Protein AF-S0FPY6-F1 (afdb_monomer_lite)

Secondary structure (DSSP, 8-state):
-HHHHHHTT-HHHHHHHHHHHHHH-TT----HHHHHHHHHHHHHTT-HHHHHHHHHHHHHH-TTHHHHHTT---PPPSS--SSGGGSGGGGGGS-HHHHHH--HHHHHHHHHHHTSHHHHHHHHHHHHHHHHHTT---HHHHHHHHHHHHTTTHHHHHHHHTS----

Structure (mmCIF, N/CA/C/O backbone):
data_AF-S0FPY6-F1
#
_entry.id   AF-S0FPY6-F1
#
loop_
_atom_site.group_PDB
_atom_site.id
_atom_site.type_symbol
_atom_site.label_atom_id
_atom_site.label_alt_id
_atom_site.label_comp_id
_atom_site.label_asym_id
_atom_site.label_entity_id
_atom_site.label_seq_id
_atom_site.pdbx_PDB_ins_code
_atom_site.Cartn_x
_atom_site.Cartn_y
_atom_site.Cartn_z
_atom_site.occupancy
_atom_site.B_iso_or_equiv
_atom_site.auth_seq_id
_atom_site.auth_comp_id
_atom_site.auth_asym_id
_atom_site.auth_atom_id
_atom_site.pdbx_PDB_model_num
ATOM 1 N N . MET A 1 1 ? 8.627 -4.309 16.618 1.00 62.09 1 MET A N 1
ATOM 2 C CA . MET A 1 1 ? 8.021 -3.356 17.581 1.00 62.09 1 MET A CA 1
ATOM 3 C C . MET A 1 1 ? 6.733 -2.758 17.033 1.00 62.09 1 MET A C 1
ATOM 5 O O . MET A 1 1 ? 5.736 -2.781 17.729 1.00 62.09 1 MET A O 1
ATOM 9 N N . PHE A 1 2 ? 6.721 -2.274 15.791 1.00 77.69 2 PHE A N 1
ATOM 10 C CA . PHE A 1 2 ? 5.548 -1.639 15.192 1.00 77.69 2 PHE A CA 1
ATOM 11 C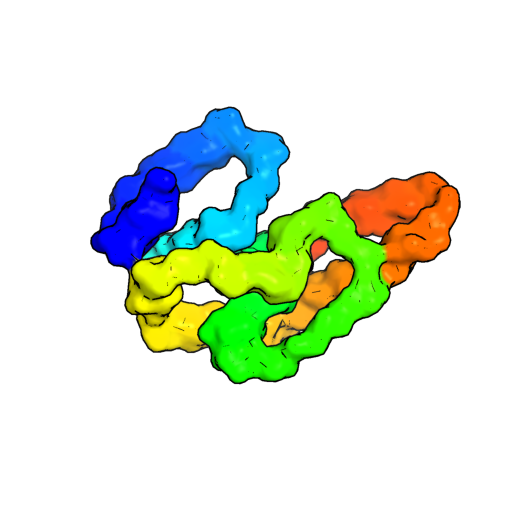 C . PHE A 1 2 ? 4.275 -2.508 15.151 1.00 77.69 2 PHE A C 1
ATOM 13 O O . PHE A 1 2 ? 3.244 -2.107 15.688 1.00 77.69 2 PHE A O 1
ATOM 20 N N . ALA A 1 3 ? 4.369 -3.720 14.590 1.00 86.50 3 ALA A N 1
ATOM 21 C CA . ALA A 1 3 ? 3.238 -4.646 14.497 1.00 86.50 3 ALA A CA 1
ATOM 22 C C . ALA A 1 3 ? 2.580 -4.942 15.859 1.00 86.50 3 ALA A C 1
ATOM 24 O O . ALA A 1 3 ? 1.386 -5.203 15.919 1.00 86.50 3 ALA A O 1
ATOM 25 N N . LEU A 1 4 ? 3.325 -4.823 16.966 1.00 92.50 4 LEU A N 1
ATOM 26 C CA . LEU A 1 4 ? 2.781 -5.003 18.310 1.00 92.50 4 LEU A CA 1
ATOM 27 C C . LEU A 1 4 ? 1.728 -3.939 18.655 1.00 92.50 4 LEU A C 1
ATOM 29 O O . LEU A 1 4 ? 0.675 -4.283 19.179 1.00 92.50 4 LEU A O 1
ATOM 33 N N . PHE A 1 5 ? 1.980 -2.657 18.365 1.00 94.06 5 PHE A N 1
ATOM 34 C CA . PHE A 1 5 ? 1.006 -1.597 18.660 1.00 94.06 5 PHE A CA 1
ATOM 35 C C . PHE A 1 5 ? -0.256 -1.734 17.810 1.00 94.06 5 PHE A C 1
ATOM 37 O O . PHE A 1 5 ? -1.353 -1.509 18.318 1.00 94.06 5 PHE A O 1
ATOM 44 N N . PHE A 1 6 ? -0.105 -2.180 16.561 1.00 95.44 6 PHE A N 1
ATOM 45 C CA . PHE A 1 6 ? -1.230 -2.520 15.697 1.00 95.44 6 PHE A CA 1
ATOM 46 C C . PHE A 1 6 ? -2.061 -3.683 16.254 1.00 95.44 6 PHE A C 1
ATOM 48 O O . PHE A 1 6 ? -3.275 -3.550 16.394 1.00 95.44 6 PHE A O 1
ATOM 55 N N . VAL A 1 7 ? -1.413 -4.794 16.625 1.00 96.62 7 VAL A N 1
ATOM 56 C CA . VAL A 1 7 ? -2.084 -5.982 17.186 1.00 96.62 7 VAL A CA 1
ATOM 57 C C . VAL A 1 7 ? -2.836 -5.642 18.474 1.00 96.62 7 VAL A C 1
ATOM 59 O O . VAL A 1 7 ? -3.946 -6.117 18.690 1.00 96.62 7 VAL A O 1
ATOM 62 N N . LEU A 1 8 ? -2.273 -4.767 19.311 1.00 96.25 8 LEU A N 1
ATOM 63 C CA . LEU A 1 8 ? -2.922 -4.280 20.533 1.00 96.25 8 LEU A CA 1
ATOM 64 C C . LEU A 1 8 ? -3.999 -3.211 20.277 1.00 96.25 8 LEU A C 1
ATOM 66 O O . LEU A 1 8 ? -4.624 -2.743 21.228 1.00 96.25 8 LEU A O 1
ATOM 70 N N . ASN A 1 9 ? -4.194 -2.799 19.021 1.00 95.12 9 ASN A N 1
ATOM 71 C CA . ASN A 1 9 ? -5.036 -1.675 18.615 1.00 95.12 9 ASN A CA 1
ATOM 72 C C . ASN A 1 9 ? -4.736 -0.376 19.402 1.00 95.12 9 ASN A C 1
ATOM 74 O O . ASN A 1 9 ? -5.625 0.433 19.671 1.00 95.12 9 ASN A O 1
ATOM 78 N N . ASP A 1 10 ? -3.471 -0.168 19.790 1.00 96.81 10 ASP A N 1
ATOM 79 C CA . ASP A 1 10 ? -3.009 1.035 20.488 1.00 96.81 10 ASP A CA 1
ATOM 80 C C . ASP A 1 10 ? -2.724 2.129 19.450 1.00 96.81 10 ASP A C 1
ATOM 82 O O . ASP A 1 10 ? -1.594 2.322 18.984 1.00 96.81 10 ASP A O 1
ATOM 86 N N . LEU A 1 11 ? -3.790 2.823 19.041 1.00 94.81 11 LEU A N 1
ATOM 87 C CA . LEU A 1 11 ? -3.739 3.855 18.002 1.00 94.81 11 LEU A CA 1
ATOM 88 C C . LEU A 1 11 ? -2.799 5.006 18.381 1.00 94.81 11 LEU A C 1
ATOM 90 O O . LEU A 1 11 ? -2.046 5.493 17.542 1.00 94.81 11 LEU A O 1
ATOM 94 N N . LYS A 1 12 ? -2.757 5.380 19.664 1.00 95.50 12 LYS A N 1
ATOM 95 C CA . LYS A 1 12 ? -1.882 6.451 20.150 1.00 95.50 12 LYS A CA 1
ATOM 96 C C . LYS A 1 12 ? -0.408 6.085 19.996 1.00 95.50 12 LYS A C 1
ATOM 98 O O . LYS A 1 12 ? 0.372 6.891 19.493 1.00 95.50 12 LYS A O 1
ATOM 103 N N . LYS A 1 13 ? -0.003 4.881 20.416 1.00 95.56 13 LYS A N 1
ATOM 104 C CA . LYS A 1 13 ? 1.390 4.441 20.231 1.00 95.56 13 LYS A CA 1
ATOM 105 C C . LYS A 1 13 ? 1.731 4.185 18.767 1.00 95.56 13 LYS A C 1
ATOM 107 O O . LYS A 1 13 ? 2.864 4.440 18.368 1.00 95.56 13 LYS A O 1
ATOM 112 N N . SER A 1 14 ? 0.764 3.729 17.972 1.00 94.06 14 SER A N 1
ATOM 113 C CA . SER A 1 14 ? 0.934 3.589 16.523 1.00 94.06 14 SER A CA 1
ATOM 114 C C . SER A 1 14 ? 1.255 4.939 15.881 1.00 94.06 14 SER A C 1
ATOM 116 O O . SER A 1 14 ? 2.250 5.052 15.173 1.00 94.06 14 SER A O 1
ATOM 118 N N . GLU A 1 15 ? 0.495 5.987 16.209 1.00 93.75 15 GLU A N 1
ATOM 119 C CA . GLU A 1 15 ? 0.749 7.342 15.714 1.00 93.75 15 GLU A CA 1
ATOM 120 C C . GLU A 1 15 ? 2.118 7.886 16.143 1.00 93.75 15 GLU A C 1
ATOM 122 O O . GLU A 1 15 ? 2.865 8.411 15.316 1.00 93.75 15 GLU A O 1
ATOM 127 N N . GLN A 1 16 ? 2.486 7.720 17.415 1.00 94.00 16 GLN A N 1
ATOM 128 C CA . GLN A 1 16 ? 3.807 8.128 17.907 1.00 94.00 16 GLN A CA 1
ATOM 129 C C . GLN A 1 16 ? 4.937 7.422 17.152 1.00 94.00 16 GLN A C 1
ATOM 131 O O . GLN A 1 16 ? 5.944 8.045 16.813 1.00 94.00 16 GLN A O 1
ATOM 136 N N . TYR A 1 17 ? 4.760 6.131 16.860 1.00 92.00 17 TYR A N 1
ATOM 137 C CA . TYR A 1 17 ? 5.712 5.374 16.062 1.00 92.00 17 TYR A CA 1
ATOM 138 C C . TYR A 1 17 ? 5.795 5.898 14.623 1.00 92.00 17 TYR A C 1
ATOM 140 O O . TYR A 1 17 ? 6.901 6.069 14.123 1.00 92.00 17 TYR A O 1
ATOM 148 N N . PHE A 1 18 ? 4.666 6.204 13.975 1.00 90.69 18 PHE A N 1
ATOM 149 C CA . PHE A 1 18 ? 4.631 6.766 12.618 1.00 90.69 18 PHE A CA 1
ATOM 150 C C . PHE A 1 18 ? 5.412 8.067 12.504 1.00 90.69 18 PHE A C 1
ATOM 152 O O . PHE A 1 18 ? 6.232 8.224 11.602 1.00 90.69 18 PHE A O 1
ATOM 159 N N . GLN A 1 19 ? 5.182 8.981 13.446 1.00 91.25 19 GLN A N 1
ATOM 160 C CA . GLN A 1 19 ? 5.861 10.272 13.492 1.00 91.25 19 GLN A CA 1
ATOM 161 C C . GLN A 1 19 ? 7.364 10.107 13.727 1.00 91.25 19 GLN A C 1
ATOM 163 O O . GLN A 1 19 ? 8.169 10.757 13.064 1.00 91.25 19 GLN A O 1
ATOM 168 N N . TRP A 1 20 ? 7.749 9.219 14.648 1.00 93.06 20 TRP A N 1
ATOM 169 C CA . TRP A 1 20 ? 9.153 8.909 14.900 1.00 93.06 20 TRP A CA 1
ATOM 170 C C . TRP A 1 20 ? 9.822 8.272 13.678 1.00 93.06 20 TRP A C 1
ATOM 172 O O . TRP A 1 20 ? 10.877 8.732 13.259 1.00 93.06 20 TRP A O 1
ATOM 182 N N . TYR A 1 21 ? 9.192 7.267 13.066 1.00 90.69 21 TYR A N 1
ATOM 183 C CA . TYR A 1 21 ? 9.747 6.560 11.915 1.00 90.69 21 TYR A CA 1
ATOM 184 C C . TYR A 1 21 ? 9.932 7.499 10.721 1.00 90.69 21 TYR A C 1
ATOM 186 O O . TYR A 1 21 ? 11.020 7.558 10.163 1.00 90.69 21 TYR A O 1
ATOM 194 N N . ALA A 1 22 ? 8.912 8.296 10.386 1.00 87.88 22 ALA A N 1
ATOM 195 C CA . ALA A 1 22 ? 8.993 9.265 9.293 1.00 87.88 22 ALA A CA 1
ATOM 196 C C . ALA A 1 22 ? 10.088 10.327 9.512 1.00 87.88 22 ALA A C 1
ATOM 198 O O . ALA A 1 22 ? 10.640 10.846 8.548 1.00 87.88 22 ALA A O 1
ATOM 199 N N . LYS A 1 23 ? 10.401 10.655 10.773 1.00 90.38 23 LYS A N 1
ATOM 200 C CA . LYS A 1 23 ? 11.451 11.614 11.131 1.00 90.38 23 LYS A CA 1
ATOM 201 C C . LYS A 1 23 ? 12.855 11.011 11.076 1.00 90.38 23 LYS A C 1
ATOM 203 O O . LYS A 1 23 ? 13.779 11.687 10.641 1.00 90.38 23 LYS A O 1
ATOM 208 N N . GLU A 1 24 ? 13.034 9.795 11.583 1.00 91.31 24 GLU A N 1
ATOM 209 C CA . GLU A 1 24 ? 14.359 9.169 11.698 1.00 91.31 24 GLU A CA 1
ATOM 210 C C . GLU A 1 24 ? 14.782 8.420 10.424 1.00 91.31 24 GLU A C 1
ATOM 212 O O . GLU A 1 24 ? 15.975 8.238 10.192 1.00 91.31 24 GLU A O 1
ATOM 217 N N . PHE A 1 25 ? 13.818 8.007 9.597 1.00 86.94 25 PHE A N 1
ATOM 218 C CA . PHE A 1 25 ? 14.033 7.214 8.386 1.00 86.94 25 PHE A CA 1
ATOM 219 C C . PHE A 1 25 ? 13.309 7.832 7.185 1.00 86.94 25 PHE A C 1
ATOM 221 O O . PHE A 1 25 ? 12.546 7.173 6.486 1.00 86.94 25 PHE A O 1
ATOM 228 N N . ASP A 1 26 ? 13.551 9.118 6.942 1.00 81.69 26 ASP A N 1
ATOM 229 C CA . ASP A 1 26 ? 12.938 9.894 5.854 1.00 81.69 26 ASP A CA 1
ATOM 230 C C . ASP A 1 26 ? 13.191 9.320 4.445 1.00 81.69 26 ASP A C 1
ATOM 232 O O . ASP A 1 26 ? 12.387 9.517 3.536 1.00 81.69 26 ASP A O 1
ATOM 236 N N . ASN A 1 27 ? 14.293 8.589 4.273 1.00 78.06 27 ASN A N 1
ATOM 237 C CA . ASN A 1 27 ? 14.683 7.927 3.029 1.00 78.06 27 ASN A CA 1
ATOM 238 C C . ASN A 1 27 ? 14.307 6.435 2.977 1.00 78.06 27 ASN A C 1
ATOM 240 O O . ASN A 1 27 ? 14.597 5.775 1.976 1.00 78.06 27 ASN A O 1
ATOM 244 N N . ASP A 1 28 ? 13.714 5.882 4.037 1.00 81.06 28 ASP A N 1
ATOM 245 C CA . ASP A 1 28 ? 13.272 4.490 4.049 1.00 81.06 28 ASP A CA 1
ATOM 246 C C . ASP A 1 28 ? 11.847 4.391 3.506 1.00 81.06 28 ASP A C 1
ATOM 248 O O . ASP A 1 28 ? 10.925 5.097 3.920 1.00 81.06 28 ASP A O 1
ATOM 252 N N . VAL A 1 29 ? 11.670 3.485 2.553 1.00 71.06 29 VAL A N 1
ATOM 253 C CA . VAL A 1 29 ? 10.372 3.224 1.947 1.00 71.06 29 VAL A CA 1
ATOM 254 C C . VAL A 1 29 ? 9.509 2.336 2.836 1.00 71.06 29 VAL A C 1
ATOM 256 O O . VAL A 1 29 ? 8.302 2.344 2.639 1.00 71.06 29 VAL A O 1
ATOM 259 N N . GLY A 1 30 ? 10.077 1.626 3.817 1.00 81.25 30 GLY A N 1
ATOM 260 C CA . GLY A 1 30 ? 9.374 0.714 4.719 1.00 81.25 30 GLY A CA 1
ATOM 261 C C . GLY A 1 30 ? 8.994 -0.623 4.075 1.00 81.25 30 GLY A C 1
ATOM 262 O O . GLY A 1 30 ? 8.798 -0.728 2.862 1.00 81.25 30 GLY A O 1
ATOM 263 N N . GLU A 1 31 ? 8.858 -1.658 4.903 1.00 89.75 31 GLU A N 1
ATOM 264 C CA . GLU A 1 31 ? 8.506 -3.015 4.465 1.00 89.75 31 GLU A CA 1
ATOM 265 C C . GLU A 1 31 ? 6.973 -3.236 4.371 1.00 89.75 31 GLU A C 1
ATOM 267 O O . GLU A 1 31 ? 6.198 -2.480 4.975 1.00 89.75 31 GLU A O 1
ATOM 272 N N . PRO A 1 32 ? 6.488 -4.227 3.593 1.00 94.06 32 PRO A N 1
ATOM 273 C CA . PRO A 1 32 ? 5.057 -4.408 3.328 1.00 94.06 32 PRO A CA 1
ATOM 274 C C . PRO A 1 32 ? 4.153 -4.579 4.569 1.00 94.06 32 PRO A C 1
ATOM 276 O O . PRO A 1 32 ? 3.096 -3.952 4.651 1.00 94.06 32 PRO A O 1
ATOM 279 N N . VAL A 1 33 ? 4.527 -5.383 5.565 1.00 95.06 33 VAL A N 1
ATOM 280 C CA . VAL A 1 33 ? 3.750 -5.572 6.808 1.00 95.06 33 VAL A CA 1
ATOM 281 C C . VAL A 1 33 ? 3.631 -4.259 7.576 1.00 95.06 33 VAL A C 1
ATOM 283 O O . VAL A 1 33 ? 2.543 -3.915 8.056 1.00 95.06 33 VAL A O 1
ATOM 286 N N . GLN A 1 34 ? 4.716 -3.488 7.638 1.00 94.06 34 GLN A N 1
ATOM 287 C CA . GLN A 1 34 ? 4.729 -2.162 8.228 1.00 94.06 34 GLN A CA 1
ATOM 288 C C . GLN A 1 34 ? 3.754 -1.236 7.492 1.00 94.06 34 GLN A C 1
ATOM 290 O O . GLN A 1 34 ? 2.943 -0.559 8.124 1.00 94.06 34 GLN A O 1
ATOM 295 N N . LYS A 1 35 ? 3.756 -1.233 6.158 1.00 95.31 35 LYS A N 1
ATOM 296 C CA . LYS A 1 35 ? 2.805 -0.418 5.386 1.00 95.31 35 LYS A CA 1
ATOM 297 C C . LYS A 1 35 ? 1.355 -0.843 5.607 1.00 95.31 35 LYS A C 1
ATOM 299 O O . LYS A 1 35 ? 0.502 0.025 5.776 1.00 95.31 35 LYS A O 1
ATOM 304 N N . LEU A 1 36 ? 1.070 -2.146 5.669 1.00 96.81 36 LEU A N 1
ATOM 305 C CA . LEU A 1 36 ? -0.281 -2.663 5.914 1.00 96.81 36 LEU A CA 1
ATOM 306 C C . LEU A 1 36 ? -0.830 -2.214 7.263 1.00 96.81 36 LEU A C 1
ATOM 308 O O . LEU A 1 36 ? -1.896 -1.601 7.327 1.00 96.81 36 LEU A O 1
ATOM 312 N N . CYS A 1 37 ? -0.100 -2.499 8.340 1.00 96.88 37 CYS A N 1
ATOM 313 C CA . CYS A 1 37 ? -0.561 -2.138 9.674 1.00 96.88 37 CYS A CA 1
ATOM 314 C C . CYS A 1 37 ? -0.637 -0.607 9.824 1.00 96.88 37 CYS A C 1
ATOM 316 O O . CYS A 1 37 ? -1.488 -0.103 10.553 1.00 96.88 37 CYS A O 1
ATOM 318 N N . TRP A 1 38 ? 0.215 0.152 9.120 1.00 96.38 38 TRP A N 1
ATOM 319 C CA . TRP A 1 38 ? 0.172 1.615 9.133 1.00 96.38 38 TRP A CA 1
ATOM 320 C C . TRP A 1 38 ? -1.088 2.132 8.439 1.00 96.38 38 TRP A C 1
ATOM 322 O O . TRP A 1 38 ? -1.840 2.900 9.039 1.00 96.38 38 TRP A O 1
ATOM 332 N N . ALA A 1 39 ? -1.366 1.661 7.224 1.00 97.56 39 ALA A N 1
ATOM 333 C CA . ALA A 1 39 ? -2.556 2.036 6.469 1.00 97.56 39 ALA A CA 1
ATOM 334 C C . ALA A 1 39 ? -3.843 1.777 7.269 1.00 97.56 39 ALA A C 1
ATOM 336 O O . ALA A 1 39 ? -4.677 2.671 7.400 1.00 97.56 39 ALA A O 1
ATOM 337 N N . ILE A 1 40 ? -3.970 0.593 7.878 1.00 98.38 40 ILE A N 1
ATOM 338 C CA . ILE A 1 40 ? -5.148 0.242 8.682 1.00 98.38 40 ILE A CA 1
ATOM 339 C C . ILE A 1 40 ? -5.237 1.101 9.950 1.00 98.38 40 ILE A C 1
ATOM 341 O O . ILE A 1 40 ? -6.312 1.592 10.284 1.00 98.38 40 ILE A O 1
ATOM 345 N N . SER A 1 41 ? -4.128 1.328 10.657 1.00 98.00 41 SER A N 1
ATOM 346 C CA . SER A 1 41 ? -4.128 2.205 11.833 1.00 98.00 41 SER A CA 1
ATOM 347 C C . SER A 1 41 ? -4.566 3.632 11.492 1.00 98.00 41 SER A C 1
ATOM 349 O O . SER A 1 41 ? -5.346 4.208 12.242 1.00 98.00 41 SER A O 1
ATOM 351 N N . LEU A 1 42 ? -4.119 4.196 10.363 1.00 97.50 42 LEU A N 1
ATOM 352 C CA . LEU A 1 42 ? -4.572 5.514 9.896 1.00 97.50 42 LEU A CA 1
ATOM 353 C C . LEU A 1 42 ? -6.063 5.514 9.551 1.00 97.50 42 LEU A C 1
ATOM 355 O O . LEU A 1 42 ? -6.773 6.439 9.939 1.00 97.50 42 LEU A O 1
ATOM 359 N N . TYR A 1 43 ? -6.548 4.461 8.888 1.00 98.44 43 TYR A N 1
ATOM 360 C CA . TYR A 1 43 ? -7.970 4.292 8.592 1.00 98.44 43 TYR A CA 1
ATOM 361 C C . TYR A 1 43 ? -8.811 4.284 9.876 1.00 98.44 43 TYR A C 1
ATOM 363 O O . TYR A 1 43 ? -9.779 5.030 9.993 1.00 98.44 43 TYR A O 1
ATOM 371 N N . ARG A 1 44 ? -8.387 3.522 10.891 1.00 98.00 44 ARG A N 1
ATOM 372 C CA . ARG A 1 44 ? -9.046 3.472 12.208 1.00 98.00 44 ARG A CA 1
ATOM 373 C C . ARG A 1 44 ? -8.988 4.799 12.975 1.00 98.00 44 ARG A C 1
ATOM 375 O O . ARG A 1 44 ? -9.788 5.002 13.883 1.00 98.00 44 ARG A O 1
ATOM 382 N N . MET A 1 45 ? -8.052 5.683 12.631 1.00 97.56 45 MET A N 1
ATOM 383 C CA . MET A 1 45 ? -7.949 7.051 13.155 1.00 97.56 45 MET A CA 1
ATOM 384 C C . MET A 1 45 ? -8.714 8.084 12.307 1.00 97.56 45 MET A C 1
ATOM 386 O O . MET A 1 45 ? -8.573 9.275 12.563 1.00 97.56 45 MET A O 1
ATOM 390 N N . ASP A 1 46 ? -9.487 7.654 11.303 1.00 97.69 46 ASP A N 1
ATOM 391 C CA . ASP A 1 46 ? -10.225 8.519 10.366 1.00 97.69 46 ASP A CA 1
ATOM 392 C C . ASP A 1 46 ? -9.325 9.436 9.508 1.00 97.69 46 ASP A C 1
ATOM 394 O O . ASP A 1 46 ? -9.745 10.463 8.980 1.00 97.69 46 ASP A O 1
ATOM 398 N N . ARG A 1 47 ? -8.052 9.057 9.324 1.00 97.06 47 ARG A N 1
ATOM 399 C CA . ARG A 1 47 ? -7.075 9.770 8.479 1.00 97.06 47 ARG A CA 1
ATOM 400 C C . ARG A 1 47 ? -7.060 9.169 7.077 1.00 97.06 47 ARG A C 1
ATOM 402 O O . ARG A 1 47 ? -6.083 8.544 6.663 1.00 97.06 47 ARG A O 1
ATOM 409 N N . LEU A 1 48 ? -8.189 9.299 6.382 1.00 96.56 48 LEU A N 1
ATOM 410 C CA . LEU A 1 48 ? -8.493 8.531 5.170 1.00 96.56 48 LEU A CA 1
ATOM 411 C C . LEU A 1 48 ? -7.494 8.755 4.029 1.00 96.56 48 LEU A C 1
ATOM 413 O O . LEU A 1 48 ? -7.063 7.778 3.418 1.00 96.56 48 LEU A O 1
ATOM 417 N N . ASP A 1 49 ? -7.076 9.994 3.774 1.00 95.00 49 ASP A N 1
ATOM 418 C CA . ASP A 1 49 ? -6.183 10.302 2.647 1.00 95.00 49 ASP A CA 1
ATOM 419 C C . ASP A 1 49 ? -4.791 9.689 2.856 1.00 95.00 49 ASP A C 1
ATOM 421 O O . ASP A 1 49 ? -4.228 9.045 1.967 1.00 95.00 49 ASP A O 1
ATOM 425 N N . GLU A 1 50 ? -4.274 9.776 4.082 1.00 95.69 50 GLU A N 1
ATOM 426 C CA . GLU A 1 50 ? -2.997 9.169 4.463 1.00 95.69 50 GLU A CA 1
ATOM 427 C C . GLU A 1 50 ? -3.077 7.639 4.485 1.00 95.69 50 GLU A C 1
ATOM 429 O O . GLU A 1 50 ? -2.150 6.956 4.042 1.00 95.69 50 GLU A O 1
ATOM 434 N N . ALA A 1 51 ? -4.192 7.087 4.974 1.00 97.56 51 ALA A N 1
ATOM 435 C CA . ALA A 1 51 ? -4.443 5.649 4.971 1.00 97.56 51 ALA A CA 1
ATOM 436 C C . ALA A 1 51 ? -4.462 5.102 3.540 1.00 97.56 51 ALA A C 1
ATOM 438 O O . ALA A 1 51 ? -3.825 4.090 3.240 1.00 97.56 51 ALA A O 1
ATOM 439 N N . ARG A 1 52 ? -5.159 5.808 2.646 1.00 97.94 52 ARG A N 1
ATOM 440 C CA . ARG A 1 52 ? -5.282 5.481 1.229 1.00 97.94 52 ARG A CA 1
ATOM 441 C C . ARG A 1 52 ? -3.938 5.558 0.518 1.00 97.94 52 ARG A C 1
ATOM 443 O O . ARG A 1 52 ? -3.587 4.623 -0.200 1.00 97.94 52 ARG A O 1
ATOM 450 N N . TYR A 1 53 ? -3.160 6.615 0.754 1.00 96.56 53 TYR A N 1
ATOM 451 C CA . TYR A 1 53 ? -1.796 6.719 0.237 1.00 96.56 53 TYR A CA 1
ATOM 452 C C . TYR A 1 53 ? -0.941 5.536 0.694 1.00 96.56 53 TYR A C 1
ATOM 454 O O . TYR A 1 53 ? -0.330 4.852 -0.129 1.00 96.56 53 TYR A O 1
ATOM 462 N N . ARG A 1 54 ? -0.952 5.228 1.996 1.00 96.62 54 ARG A N 1
ATOM 463 C CA . ARG A 1 54 ? -0.144 4.138 2.553 1.00 96.62 54 ARG A CA 1
ATOM 464 C C . ARG A 1 54 ? -0.578 2.759 2.045 1.00 96.62 54 ARG A C 1
ATOM 466 O O . ARG A 1 54 ? 0.269 1.889 1.853 1.00 96.62 54 ARG A O 1
ATOM 473 N N . LEU A 1 55 ? -1.869 2.559 1.780 1.00 98.25 55 LEU A N 1
ATOM 474 C CA . LEU A 1 55 ? -2.381 1.329 1.172 1.00 98.25 55 LEU A CA 1
ATOM 475 C C . LEU A 1 55 ? -1.959 1.190 -0.301 1.00 98.25 55 LEU A C 1
ATOM 477 O O . LEU A 1 55 ? -1.627 0.090 -0.745 1.00 98.25 55 LEU A O 1
ATOM 481 N N . ALA A 1 56 ? -1.941 2.286 -1.063 1.00 97.75 56 ALA A N 1
ATOM 482 C CA . ALA A 1 56 ? -1.431 2.277 -2.434 1.00 97.75 56 ALA A CA 1
ATOM 483 C C . ALA A 1 56 ? 0.083 2.013 -2.471 1.00 97.75 56 ALA A C 1
ATOM 485 O O . ALA A 1 56 ? 0.560 1.239 -3.297 1.00 97.75 56 ALA A O 1
ATOM 486 N N . ASP A 1 57 ? 0.827 2.602 -1.538 1.00 95.94 57 ASP A N 1
ATOM 487 C CA . ASP A 1 57 ? 2.257 2.360 -1.347 1.00 95.94 57 ASP A CA 1
ATOM 488 C C . ASP A 1 57 ? 2.545 0.886 -1.001 1.00 95.94 57 ASP A C 1
ATOM 490 O O . ASP A 1 57 ? 3.405 0.250 -1.617 1.00 95.94 57 ASP A O 1
ATOM 494 N N . LEU A 1 58 ? 1.751 0.280 -0.106 1.00 97.19 58 LEU A N 1
ATOM 495 C CA . LEU A 1 58 ? 1.778 -1.168 0.129 1.00 97.19 58 LEU A CA 1
ATOM 496 C C . LEU A 1 58 ? 1.571 -1.951 -1.172 1.00 97.19 58 LEU A C 1
ATOM 498 O O . LEU A 1 58 ? 2.361 -2.840 -1.483 1.00 97.19 58 LEU A O 1
ATOM 502 N N . MET A 1 59 ? 0.519 -1.622 -1.926 1.00 97.44 59 MET A N 1
ATOM 503 C CA . MET A 1 59 ? 0.176 -2.316 -3.169 1.00 97.44 59 MET A CA 1
ATOM 504 C C . MET A 1 59 ? 1.342 -2.323 -4.163 1.00 97.44 59 MET A C 1
ATOM 506 O O . MET A 1 59 ? 1.561 -3.332 -4.826 1.00 97.44 59 MET A O 1
ATOM 510 N N . LEU A 1 60 ? 2.081 -1.216 -4.280 1.00 95.75 60 LEU A N 1
ATOM 511 C CA . LEU A 1 60 ? 3.230 -1.122 -5.184 1.00 95.75 60 LEU A CA 1
ATOM 512 C C . LEU A 1 60 ? 4.498 -1.775 -4.626 1.00 95.75 60 LEU A C 1
ATOM 514 O O . LEU A 1 60 ? 5.367 -2.164 -5.400 1.00 95.75 60 LEU A O 1
ATOM 518 N N . THR A 1 61 ? 4.602 -1.922 -3.305 1.00 94.75 61 THR A N 1
ATOM 519 C CA . THR A 1 61 ? 5.719 -2.633 -2.664 1.00 94.75 61 THR A CA 1
ATOM 520 C C . THR A 1 61 ? 5.557 -4.143 -2.801 1.00 94.75 61 THR A C 1
ATOM 522 O O . THR A 1 61 ? 6.528 -4.844 -3.061 1.00 94.75 61 THR A O 1
ATOM 525 N N . ASN A 1 62 ? 4.326 -4.647 -2.676 1.00 96.50 62 ASN A N 1
ATOM 526 C CA . ASN A 1 62 ? 3.994 -6.045 -2.911 1.00 96.50 62 ASN A CA 1
ATOM 527 C C . ASN A 1 62 ? 2.606 -6.166 -3.565 1.00 96.50 62 ASN A C 1
ATOM 529 O O . ASN A 1 62 ? 1.567 -6.012 -2.916 1.00 96.50 62 ASN A O 1
ATOM 533 N N . LEU A 1 63 ? 2.594 -6.502 -4.860 1.00 97.06 63 LEU A N 1
ATOM 534 C CA . LEU A 1 63 ? 1.375 -6.603 -5.677 1.00 97.06 63 LEU A CA 1
ATOM 535 C C . LEU A 1 63 ? 0.420 -7.726 -5.237 1.00 97.06 63 LEU A C 1
ATOM 537 O O . LEU A 1 63 ? -0.730 -7.764 -5.683 1.00 97.06 63 LEU A O 1
ATOM 541 N N . TYR A 1 64 ? 0.893 -8.646 -4.399 1.00 96.81 64 TYR A N 1
ATOM 542 C CA . TYR A 1 64 ? 0.208 -9.887 -4.053 1.00 96.81 64 TYR A CA 1
ATOM 543 C C . TYR A 1 64 ? -0.406 -9.850 -2.653 1.00 96.81 64 TYR A C 1
ATOM 545 O O . TYR A 1 64 ? -1.365 -10.569 -2.383 1.00 96.81 64 TYR A O 1
ATOM 553 N N . MET A 1 65 ? 0.096 -8.987 -1.770 1.00 96.50 65 MET A N 1
ATOM 554 C CA . MET A 1 65 ? -0.269 -9.002 -0.355 1.00 96.50 65 MET A CA 1
ATOM 555 C C . MET A 1 65 ? -1.744 -8.651 -0.109 1.00 96.50 65 MET A C 1
ATOM 557 O O . MET A 1 65 ? -2.432 -9.357 0.626 1.00 96.50 65 MET A O 1
ATOM 561 N N . ILE A 1 66 ? -2.256 -7.598 -0.760 1.00 97.88 66 ILE A N 1
ATOM 562 C CA . ILE A 1 66 ? -3.669 -7.190 -0.663 1.00 97.88 66 ILE A CA 1
ATOM 563 C C . ILE A 1 66 ? -4.627 -8.263 -1.217 1.00 97.88 66 ILE A C 1
ATOM 565 O O . ILE A 1 66 ? -5.518 -8.683 -0.479 1.00 97.88 66 ILE A O 1
ATOM 569 N N . PRO A 1 67 ? -4.481 -8.750 -2.465 1.00 97.44 67 PRO A N 1
ATOM 570 C CA . PRO A 1 67 ? -5.390 -9.767 -2.993 1.00 97.44 67 PRO A CA 1
ATOM 571 C C . PRO A 1 67 ? -5.343 -11.063 -2.174 1.00 97.44 67 PRO A C 1
ATOM 573 O O . PRO A 1 67 ? -6.398 -11.619 -1.875 1.00 97.44 67 PRO A O 1
ATOM 576 N N . ARG A 1 68 ? -4.163 -11.497 -1.701 1.00 96.75 68 ARG A N 1
ATOM 577 C CA . ARG A 1 68 ? -4.056 -12.651 -0.791 1.00 96.75 68 ARG A CA 1
ATOM 578 C C . ARG A 1 68 ? -4.791 -12.415 0.534 1.00 96.75 68 ARG A C 1
ATOM 580 O O . ARG A 1 68 ? -5.542 -13.288 0.963 1.00 96.75 68 ARG A O 1
ATOM 587 N N . LEU A 1 69 ? -4.658 -11.232 1.144 1.00 97.19 69 LEU A N 1
ATOM 588 C CA . LEU A 1 69 ? -5.393 -10.854 2.363 1.00 97.19 69 LEU A CA 1
ATOM 589 C C . LEU A 1 69 ? -6.920 -10.911 2.184 1.00 97.19 69 LEU A C 1
ATOM 591 O O . LEU A 1 69 ? -7.651 -11.254 3.120 1.00 97.19 69 LEU A O 1
ATOM 595 N N . LEU A 1 70 ? -7.393 -10.567 0.987 1.00 97.38 70 LEU A N 1
ATOM 596 C CA . LEU A 1 70 ? -8.804 -10.577 0.605 1.00 97.38 70 LEU A CA 1
ATOM 597 C C . LEU A 1 70 ? -9.301 -11.962 0.151 1.00 97.38 70 LEU A C 1
ATOM 599 O O . LEU A 1 70 ? -10.489 -12.117 -0.123 1.00 97.38 70 LEU A O 1
ATOM 603 N N . GLY A 1 71 ? -8.424 -12.972 0.100 1.00 95.50 71 GLY A N 1
ATOM 604 C CA . GLY A 1 71 ? -8.757 -14.317 -0.374 1.00 95.50 71 GLY A CA 1
ATOM 605 C C . GLY A 1 71 ? -8.959 -14.404 -1.890 1.00 95.50 71 GLY A C 1
ATOM 606 O O . GLY A 1 71 ? -9.601 -15.335 -2.375 1.00 95.50 71 GLY A O 1
ATOM 607 N N . GLU A 1 72 ? -8.446 -13.435 -2.647 1.00 94.75 72 GLU A N 1
ATOM 608 C CA . GLU A 1 72 ? -8.526 -13.417 -4.103 1.00 94.75 72 GLU A CA 1
ATOM 609 C C . GLU A 1 72 ? -7.452 -14.310 -4.730 1.00 94.75 72 GLU A C 1
ATOM 611 O O . GLU A 1 72 ? -6.319 -14.409 -4.255 1.00 94.75 72 GLU A O 1
ATOM 616 N N . ASN A 1 73 ? -7.803 -14.948 -5.847 1.00 88.19 73 ASN A N 1
ATOM 617 C CA . ASN A 1 73 ? -6.857 -15.743 -6.616 1.00 88.19 73 ASN A CA 1
ATOM 618 C C . ASN A 1 73 ? -6.024 -14.823 -7.518 1.00 88.19 73 ASN A C 1
ATOM 620 O O . ASN A 1 73 ? -6.528 -14.318 -8.524 1.00 88.19 73 ASN A O 1
ATOM 624 N N . ILE A 1 74 ? -4.753 -14.623 -7.170 1.00 91.44 74 ILE A N 1
ATOM 625 C CA . ILE A 1 74 ? -3.804 -13.834 -7.955 1.00 91.44 74 ILE A CA 1
ATOM 626 C C . ILE A 1 74 ? -2.669 -14.709 -8.484 1.00 91.44 74 ILE A C 1
ATOM 628 O O . ILE A 1 74 ? -2.151 -15.579 -7.790 1.00 91.44 74 ILE A O 1
ATOM 632 N N . LYS A 1 75 ? -2.277 -14.466 -9.736 1.00 89.81 75 LYS A N 1
ATOM 633 C CA . LYS A 1 75 ? -1.104 -15.089 -10.356 1.00 89.81 75 LYS A CA 1
ATOM 634 C C . LYS A 1 75 ? 0.104 -14.170 -10.236 1.00 89.81 75 LYS A C 1
ATOM 636 O O . LYS A 1 75 ? -0.041 -12.952 -10.157 1.00 89.81 75 LYS A O 1
ATOM 641 N N . THR A 1 76 ? 1.292 -14.758 -10.281 1.00 92.81 76 THR A N 1
ATOM 642 C CA . THR A 1 76 ? 2.539 -14.001 -10.358 1.00 92.81 76 THR A CA 1
ATOM 643 C C . THR A 1 76 ? 2.619 -13.216 -11.666 1.00 92.81 76 THR A C 1
ATOM 645 O O . THR A 1 76 ? 2.182 -13.679 -12.723 1.00 92.81 76 THR A O 1
ATOM 648 N N . TYR A 1 77 ? 3.165 -12.005 -11.588 1.00 93.25 77 TYR A N 1
ATOM 649 C CA . TYR A 1 77 ? 3.406 -11.163 -12.753 1.00 93.25 77 TYR A CA 1
ATOM 650 C C . TYR A 1 77 ? 4.797 -11.430 -13.319 1.00 93.25 77 TYR A C 1
ATOM 652 O O . TYR A 1 77 ? 5.770 -11.517 -12.569 1.00 93.25 77 TYR A O 1
ATOM 660 N N . ASP A 1 78 ? 4.900 -11.503 -14.647 1.00 94.00 78 ASP A N 1
ATOM 661 C CA . ASP A 1 78 ? 6.185 -11.641 -15.332 1.00 94.00 78 ASP A CA 1
ATOM 662 C C . ASP A 1 78 ? 6.898 -10.285 -15.468 1.00 94.00 78 ASP A C 1
ATOM 664 O O . ASP A 1 78 ? 6.975 -9.696 -16.547 1.00 94.00 78 ASP A O 1
ATOM 668 N N . ILE A 1 79 ? 7.381 -9.758 -14.347 1.00 95.50 79 ILE A N 1
ATOM 669 C CA . ILE A 1 79 ? 8.003 -8.433 -14.246 1.00 95.50 79 ILE A CA 1
ATOM 670 C C . ILE A 1 79 ? 9.365 -8.519 -13.561 1.00 95.50 79 ILE A C 1
ATOM 672 O O . ILE A 1 79 ? 9.769 -9.570 -13.072 1.00 95.50 79 ILE A O 1
ATOM 676 N N . TRP A 1 80 ? 10.109 -7.415 -13.558 1.00 93.19 80 TRP A N 1
ATOM 677 C CA . TRP A 1 80 ? 11.245 -7.278 -12.655 1.00 93.19 80 TRP A CA 1
ATOM 678 C C . TRP A 1 80 ? 10.744 -6.999 -11.234 1.00 93.19 80 TRP A C 1
ATOM 680 O O . TRP A 1 80 ? 9.944 -6.089 -11.045 1.00 93.19 80 TRP A O 1
ATOM 690 N N . HIS A 1 81 ? 11.243 -7.737 -10.244 1.00 90.31 81 HIS A N 1
ATOM 691 C CA . HIS A 1 81 ? 11.028 -7.460 -8.822 1.00 90.31 81 HIS A CA 1
ATOM 692 C C . HIS A 1 81 ? 12.292 -6.821 -8.253 1.00 90.31 81 HIS A C 1
ATOM 694 O O . HIS A 1 81 ? 13.394 -7.346 -8.418 1.00 90.31 81 HIS A O 1
ATOM 700 N N . SER A 1 82 ? 12.154 -5.645 -7.640 1.00 83.00 82 SER A N 1
ATOM 701 C CA . SER A 1 82 ? 13.299 -4.864 -7.155 1.00 83.00 82 SER A CA 1
ATOM 702 C C . SER A 1 82 ? 13.874 -5.368 -5.830 1.00 83.00 82 SER A C 1
ATOM 704 O O . SER A 1 82 ? 15.012 -5.034 -5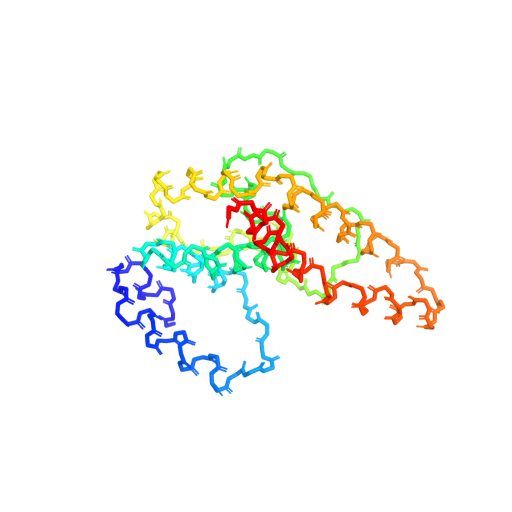.506 1.00 83.00 82 SER A O 1
ATOM 706 N N . SER A 1 83 ? 13.107 -6.149 -5.069 1.00 87.25 83 SER A N 1
ATOM 707 C CA . SER A 1 83 ? 13.493 -6.728 -3.779 1.00 87.25 83 SER A CA 1
ATOM 708 C C . SER A 1 83 ? 12.719 -8.021 -3.512 1.00 87.25 83 SER A C 1
ATOM 710 O O . SER A 1 83 ? 11.672 -8.250 -4.116 1.00 87.25 83 SER A O 1
ATOM 712 N N . SER A 1 84 ? 13.207 -8.829 -2.567 1.00 87.31 84 SER A N 1
ATOM 713 C CA . SER A 1 84 ? 12.500 -10.018 -2.068 1.00 87.31 84 SER A CA 1
ATOM 714 C C . SER A 1 84 ? 11.178 -9.683 -1.376 1.00 87.31 84 SER A C 1
ATOM 716 O O . SER A 1 84 ? 10.262 -10.495 -1.346 1.00 87.31 84 SER A O 1
ATOM 718 N N . ASP A 1 85 ? 11.040 -8.467 -0.845 1.00 88.94 85 ASP A N 1
ATOM 719 C CA . ASP A 1 85 ? 9.793 -8.017 -0.215 1.00 88.94 85 ASP A CA 1
ATOM 720 C C . ASP A 1 85 ? 8.641 -7.892 -1.223 1.00 88.94 85 ASP A C 1
ATOM 722 O O . ASP A 1 85 ? 7.471 -7.890 -0.839 1.00 88.94 85 ASP A O 1
ATOM 726 N N . ALA A 1 86 ? 8.960 -7.813 -2.518 1.00 91.44 86 ALA A N 1
ATOM 727 C CA . ALA A 1 86 ? 7.987 -7.791 -3.601 1.00 91.44 86 ALA A CA 1
ATOM 728 C C . ALA A 1 86 ? 7.570 -9.199 -4.070 1.00 91.44 86 ALA A C 1
ATOM 730 O O . ALA A 1 86 ? 6.695 -9.313 -4.936 1.00 91.44 86 ALA A O 1
ATOM 731 N N . ASP A 1 87 ? 8.173 -10.260 -3.525 1.00 91.38 87 ASP A N 1
ATOM 732 C CA . ASP A 1 87 ? 7.899 -11.637 -3.927 1.00 91.38 87 ASP A CA 1
ATOM 733 C C . ASP A 1 87 ? 6.499 -12.092 -3.489 1.00 91.38 87 ASP A C 1
ATOM 735 O O . ASP A 1 87 ? 5.919 -11.634 -2.500 1.00 91.38 87 ASP A O 1
ATOM 739 N N . TYR A 1 88 ? 5.941 -13.039 -4.243 1.00 91.38 88 TYR A N 1
ATOM 740 C CA . TYR A 1 88 ? 4.611 -13.604 -3.992 1.00 91.38 88 TYR A CA 1
ATOM 741 C C . TYR A 1 88 ? 4.508 -14.329 -2.639 1.00 91.38 88 TYR A C 1
ATOM 743 O O . TYR A 1 88 ? 3.480 -14.240 -1.956 1.00 91.38 88 TYR A O 1
ATOM 751 N N . ASP A 1 89 ? 5.590 -14.996 -2.237 1.00 91.88 89 ASP A N 1
ATOM 752 C CA . ASP A 1 89 ? 5.661 -15.795 -1.011 1.00 91.88 89 ASP A CA 1
ATOM 753 C C . ASP A 1 89 ? 5.880 -14.933 0.246 1.00 91.88 89 ASP A C 1
ATOM 755 O O . ASP A 1 89 ? 5.794 -15.439 1.360 1.00 91.88 89 ASP A O 1
ATOM 759 N N . PHE A 1 90 ? 6.117 -13.618 0.110 1.00 92.50 90 PHE A N 1
ATOM 760 C CA . PHE A 1 90 ? 6.311 -12.726 1.263 1.00 92.50 90 PHE A CA 1
ATOM 761 C C . PHE A 1 90 ? 5.135 -12.794 2.253 1.00 92.50 90 PHE A C 1
ATOM 763 O O . PHE A 1 90 ? 5.322 -12.758 3.468 1.00 92.50 90 PHE A O 1
ATOM 770 N N . TYR A 1 91 ? 3.911 -12.940 1.736 1.00 92.94 91 TYR A N 1
ATOM 771 C CA . TYR A 1 91 ? 2.699 -13.028 2.552 1.00 92.94 91 TYR A CA 1
ATOM 772 C C . TYR A 1 91 ? 2.719 -14.216 3.530 1.00 92.94 91 TYR A C 1
ATOM 774 O O . TYR A 1 91 ? 2.121 -14.129 4.598 1.00 92.94 91 TYR A O 1
ATOM 782 N N . ASP A 1 92 ? 3.428 -15.302 3.210 1.00 92.88 92 ASP A N 1
ATOM 783 C CA . ASP A 1 92 ? 3.507 -16.493 4.066 1.00 92.88 92 ASP A CA 1
ATOM 784 C C . ASP A 1 92 ? 4.352 -16.274 5.332 1.00 92.88 92 ASP A C 1
ATOM 786 O O . ASP A 1 92 ? 4.314 -17.089 6.251 1.00 92.88 92 ASP A O 1
ATOM 790 N N . TYR A 1 93 ? 5.081 -15.157 5.410 1.00 90.94 93 TYR A N 1
ATOM 791 C CA . TYR A 1 93 ? 5.869 -14.767 6.581 1.00 90.94 93 TYR A CA 1
ATOM 792 C C . TYR A 1 93 ? 5.134 -13.791 7.512 1.00 90.94 93 TYR A C 1
ATOM 794 O O . TYR A 1 93 ? 5.699 -13.360 8.520 1.00 90.94 93 TYR A O 1
ATOM 802 N N . ILE A 1 94 ? 3.890 -13.414 7.195 1.00 93.94 94 ILE A N 1
ATOM 803 C CA . ILE A 1 94 ? 3.098 -12.526 8.051 1.00 93.94 94 ILE A CA 1
ATOM 804 C C . ILE A 1 94 ? 2.636 -13.300 9.288 1.00 93.94 94 ILE A C 1
ATOM 806 O O . ILE A 1 94 ? 2.000 -14.342 9.175 1.00 93.94 94 ILE A O 1
ATOM 810 N N . TYR A 1 95 ? 2.918 -12.756 10.474 1.00 94.69 95 TYR A N 1
ATOM 811 C CA . TYR A 1 95 ? 2.478 -13.334 11.745 1.00 94.69 95 TYR A CA 1
ATOM 812 C C . TYR A 1 95 ? 0.946 -13.422 11.843 1.00 94.69 95 TYR A C 1
ATOM 814 O O . TYR A 1 95 ? 0.241 -12.446 11.560 1.00 94.69 95 TYR A O 1
ATOM 822 N N . ASP A 1 96 ? 0.439 -14.560 12.321 1.00 95.44 96 ASP A N 1
ATOM 823 C CA . ASP A 1 96 ? -0.997 -14.826 12.470 1.00 95.44 96 ASP A CA 1
ATOM 824 C C . ASP A 1 96 ? -1.702 -13.781 13.344 1.00 95.44 96 ASP A C 1
ATOM 826 O O . ASP A 1 96 ? -2.840 -13.406 13.066 1.00 95.44 96 ASP A O 1
ATOM 830 N N . GLU A 1 97 ? -1.028 -13.249 14.367 1.00 96.69 97 GLU A N 1
ATOM 831 C CA . GLU A 1 97 ? -1.576 -12.212 15.244 1.00 96.69 97 GLU A CA 1
ATOM 832 C C . GLU A 1 97 ? -1.905 -10.926 14.482 1.00 96.69 97 GLU A C 1
ATOM 834 O O . GLU A 1 97 ? -2.894 -10.258 14.788 1.00 96.69 97 GLU A O 1
ATOM 839 N N . ILE A 1 98 ? -1.106 -10.586 13.465 1.00 96.75 98 ILE A N 1
ATOM 840 C CA . ILE A 1 98 ? -1.366 -9.431 12.602 1.00 96.75 98 ILE A CA 1
ATOM 841 C C . ILE A 1 98 ? -2.616 -9.701 11.774 1.00 96.75 98 ILE A C 1
ATOM 843 O O . ILE A 1 98 ? -3.512 -8.861 11.734 1.00 96.75 98 ILE A O 1
ATOM 847 N N . LEU A 1 99 ? -2.706 -10.878 11.151 1.00 96.88 99 LEU A N 1
ATOM 848 C CA . LEU A 1 99 ? -3.854 -11.258 10.328 1.00 96.88 99 LEU A CA 1
ATOM 849 C C . LEU A 1 99 ? -5.149 -11.317 11.148 1.00 96.88 99 LEU A C 1
ATOM 851 O O . LEU A 1 99 ? -6.188 -10.844 10.687 1.00 96.88 99 LEU A O 1
ATOM 855 N N . ALA A 1 100 ? -5.082 -11.842 12.372 1.00 97.12 100 ALA A N 1
ATOM 856 C CA . ALA A 1 100 ? -6.204 -11.920 13.302 1.00 97.12 100 ALA A CA 1
ATOM 857 C C . ALA A 1 100 ? -6.665 -10.540 13.801 1.00 97.12 100 ALA A C 1
ATOM 859 O O . ALA A 1 100 ? -7.847 -10.355 14.087 1.00 97.12 100 ALA A O 1
ATOM 860 N N . ALA A 1 101 ? -5.757 -9.562 13.883 1.00 97.75 101 ALA A N 1
ATOM 861 C CA . ALA A 1 101 ? -6.084 -8.194 14.275 1.00 97.75 101 ALA A CA 1
ATOM 862 C C . ALA A 1 101 ? -6.789 -7.388 13.166 1.00 97.75 101 ALA A C 1
ATOM 864 O O . ALA A 1 101 ? -7.325 -6.314 13.452 1.00 97.75 101 ALA A O 1
ATOM 865 N N . ILE A 1 102 ? -6.807 -7.869 11.916 1.00 98.25 102 ILE A N 1
ATOM 866 C CA . ILE A 1 102 ? -7.492 -7.220 10.788 1.00 98.25 102 ILE A CA 1
ATOM 867 C C . ILE A 1 102 ? -8.974 -7.604 10.804 1.00 98.25 102 ILE A C 1
ATOM 869 O O . ILE A 1 102 ? -9.349 -8.761 10.609 1.00 98.25 102 ILE A O 1
ATOM 873 N N . THR A 1 103 ? -9.833 -6.610 10.996 1.00 98.31 103 THR A N 1
ATOM 874 C CA . THR A 1 103 ? -11.281 -6.792 11.111 1.00 98.31 103 THR A CA 1
ATOM 875 C C . THR A 1 103 ? -11.958 -6.923 9.745 1.00 98.31 103 THR A C 1
ATOM 877 O O . THR A 1 103 ? -11.376 -6.645 8.692 1.00 98.31 103 THR A O 1
ATOM 880 N N . ALA A 1 104 ? -13.230 -7.326 9.750 1.00 98.25 104 ALA A N 1
ATOM 881 C CA . ALA A 1 104 ? -14.044 -7.354 8.537 1.00 98.25 104 ALA A CA 1
ATOM 882 C C . ALA A 1 104 ? -14.232 -5.954 7.923 1.00 98.25 104 ALA A C 1
ATOM 884 O O . ALA A 1 104 ? -14.228 -5.828 6.697 1.00 98.25 104 ALA A O 1
ATOM 885 N N . ASP A 1 105 ? -14.343 -4.914 8.754 1.00 98.31 105 ASP A N 1
ATOM 886 C CA . ASP A 1 105 ? -14.480 -3.530 8.291 1.00 98.31 105 ASP A CA 1
ATOM 887 C C . ASP A 1 105 ? -13.191 -3.037 7.625 1.00 98.31 105 ASP A C 1
ATOM 889 O O . ASP A 1 105 ? -13.254 -2.459 6.538 1.00 98.31 105 ASP A O 1
ATOM 893 N N . ASP A 1 106 ? -12.022 -3.374 8.185 1.00 98.62 106 ASP A N 1
ATOM 894 C CA . ASP A 1 106 ? -10.734 -3.069 7.548 1.00 98.62 106 ASP A CA 1
ATOM 895 C C . ASP A 1 106 ? -10.640 -3.738 6.169 1.00 98.62 106 ASP A C 1
ATOM 897 O O . ASP A 1 106 ? -10.283 -3.093 5.186 1.00 98.62 106 ASP A O 1
ATOM 901 N N . LYS A 1 107 ? -11.017 -5.023 6.060 1.00 98.69 107 LYS A N 1
ATOM 902 C CA . LYS A 1 107 ? -11.015 -5.740 4.771 1.00 98.69 107 LYS A CA 1
ATOM 903 C C . LYS A 1 107 ? -11.980 -5.118 3.768 1.00 98.69 107 LYS A C 1
ATOM 905 O O . LYS A 1 107 ? -11.647 -5.019 2.589 1.00 98.69 107 LYS A O 1
ATOM 910 N N . LYS A 1 108 ? -13.161 -4.683 4.216 1.00 98.69 108 LYS A N 1
ATOM 911 C CA . LYS A 1 108 ? -14.147 -4.007 3.364 1.00 98.69 108 LYS A CA 1
ATOM 912 C C . LYS A 1 108 ? -13.606 -2.680 2.829 1.00 98.69 108 LYS A C 1
ATOM 914 O O . LYS A 1 108 ? -13.769 -2.397 1.639 1.00 98.69 108 LYS A O 1
ATOM 919 N N . TRP A 1 109 ? -12.953 -1.888 3.676 1.00 98.75 109 TRP A N 1
ATOM 920 C CA . TRP A 1 109 ? -12.296 -0.652 3.257 1.00 98.75 109 TRP A CA 1
ATOM 921 C C . TRP A 1 109 ? -11.149 -0.927 2.276 1.00 98.75 109 TRP A C 1
ATOM 923 O O . TRP A 1 109 ? -11.158 -0.382 1.174 1.00 98.75 109 TRP A O 1
ATOM 933 N N . ILE A 1 110 ? -10.240 -1.855 2.606 1.00 98.75 110 ILE A N 1
ATOM 934 C CA . ILE A 1 110 ? -9.128 -2.256 1.727 1.00 98.75 110 ILE A CA 1
ATOM 935 C C . ILE A 1 110 ? -9.649 -2.681 0.354 1.00 98.75 110 ILE A C 1
ATOM 937 O O . ILE A 1 110 ? -9.129 -2.236 -0.665 1.00 98.75 110 ILE A O 1
ATOM 941 N N . LYS A 1 111 ? -10.694 -3.516 0.317 1.00 98.62 111 LYS A N 1
ATOM 942 C CA . LYS A 1 111 ? -11.323 -3.973 -0.926 1.00 98.62 111 LYS A CA 1
ATOM 943 C C . LYS A 1 111 ? -11.870 -2.805 -1.746 1.00 98.62 111 LYS A C 1
ATOM 945 O O . LYS A 1 111 ? -11.637 -2.748 -2.949 1.00 98.62 111 LYS A O 1
ATOM 950 N N . THR A 1 112 ? -12.555 -1.868 -1.090 1.00 98.50 112 THR A N 1
ATOM 951 C CA . THR A 1 112 ? -13.119 -0.673 -1.736 1.00 98.50 112 THR A CA 1
ATOM 952 C C . THR A 1 112 ? -12.026 0.169 -2.397 1.00 98.50 112 THR A C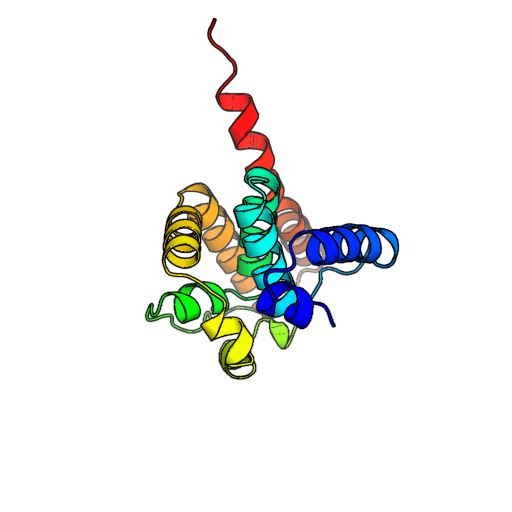 1
ATOM 954 O O . THR A 1 112 ? -12.159 0.540 -3.563 1.00 98.50 112 THR A O 1
ATOM 957 N N . GLU A 1 113 ? -10.920 0.423 -1.694 1.00 98.38 113 GLU A N 1
ATOM 958 C CA . GLU A 1 113 ? -9.797 1.184 -2.249 1.00 98.38 113 GLU A CA 1
ATOM 959 C C . GLU A 1 113 ? -9.062 0.413 -3.351 1.00 98.38 113 GLU A C 1
ATOM 961 O O . GLU A 1 113 ? -8.791 0.974 -4.414 1.00 98.38 113 GLU A O 1
ATOM 966 N N . TYR A 1 114 ? -8.792 -0.879 -3.146 1.00 98.06 114 TYR A N 1
ATOM 967 C CA . TYR A 1 114 ? -8.069 -1.731 -4.098 1.00 98.06 114 TYR A CA 1
ATOM 968 C C . TYR A 1 114 ? -8.791 -1.892 -5.444 1.00 98.06 114 TYR A C 1
ATOM 970 O O . TYR A 1 114 ? -8.140 -1.980 -6.497 1.00 98.06 114 TYR A O 1
ATOM 978 N N . ASP A 1 115 ? -10.126 -1.891 -5.409 1.00 97.75 115 ASP A N 1
ATOM 979 C CA . ASP A 1 115 ? -10.998 -1.928 -6.584 1.00 97.75 115 ASP A CA 1
ATOM 980 C C . ASP A 1 115 ? -11.245 -0.547 -7.201 1.00 97.75 115 ASP A C 1
ATOM 982 O O . ASP A 1 115 ? -11.815 -0.456 -8.291 1.00 97.75 115 ASP A O 1
ATOM 986 N N . SER A 1 116 ? -10.826 0.536 -6.543 1.00 97.50 116 SER A N 1
ATOM 987 C CA . SER A 1 116 ? -11.032 1.882 -7.064 1.00 97.50 116 SER A CA 1
ATOM 988 C C . SER A 1 116 ? -10.334 2.061 -8.415 1.00 97.50 116 SER A C 1
ATOM 990 O O . SER A 1 116 ? -9.226 1.571 -8.656 1.00 97.50 116 SER A O 1
ATOM 992 N N . ALA A 1 117 ? -10.953 2.841 -9.304 1.00 96.69 117 ALA A N 1
ATOM 993 C CA . ALA A 1 117 ? -10.393 3.099 -10.629 1.00 96.69 117 ALA A CA 1
ATOM 994 C C . ALA A 1 117 ? -8.991 3.735 -10.564 1.00 96.69 117 ALA A C 1
ATOM 996 O O . ALA A 1 117 ? -8.182 3.544 -11.469 1.00 96.69 117 ALA A O 1
ATOM 997 N N . VAL A 1 118 ? -8.689 4.492 -9.502 1.00 96.00 118 VAL A N 1
ATOM 998 C CA . VAL A 1 118 ? -7.364 5.093 -9.295 1.00 96.00 118 VAL A CA 1
ATOM 999 C C . VAL A 1 118 ? -6.330 4.016 -8.960 1.00 96.00 118 VAL A C 1
ATOM 1001 O O . VAL A 1 118 ? -5.300 3.956 -9.627 1.00 96.00 118 VAL A O 1
ATOM 1004 N N . PHE A 1 119 ? -6.617 3.118 -8.009 1.00 97.69 119 PHE A N 1
ATOM 1005 C CA . PHE A 1 119 ? -5.704 2.023 -7.656 1.00 97.69 119 PHE A CA 1
ATOM 1006 C C . PHE A 1 119 ? -5.480 1.075 -8.829 1.00 97.69 119 PHE A C 1
ATOM 1008 O O . PHE A 1 119 ? -4.344 0.689 -9.096 1.00 97.69 119 PHE A O 1
ATOM 1015 N N . GLN A 1 120 ? -6.537 0.741 -9.572 1.00 97.25 120 GLN A N 1
ATOM 1016 C CA . GLN A 1 120 ? -6.422 -0.097 -10.763 1.00 97.25 120 GLN A CA 1
ATOM 1017 C C . GLN A 1 120 ? -5.497 0.529 -11.813 1.00 97.25 120 GLN A C 1
ATOM 1019 O O . GLN A 1 120 ? -4.620 -0.162 -12.329 1.00 97.25 120 GLN A O 1
ATOM 1024 N N . ARG A 1 121 ? -5.634 1.834 -12.096 1.00 97.50 121 ARG A N 1
ATOM 1025 C CA . ARG A 1 121 ? -4.750 2.542 -13.039 1.00 97.50 121 ARG A CA 1
ATOM 1026 C C . ARG A 1 121 ? -3.302 2.582 -12.560 1.00 97.50 121 ARG A C 1
ATOM 1028 O O . ARG A 1 121 ? -2.406 2.272 -13.340 1.00 97.50 121 ARG A O 1
ATOM 1035 N N . ILE A 1 122 ? -3.079 2.927 -11.292 1.00 97.94 122 ILE A N 1
ATOM 1036 C CA . ILE A 1 122 ? -1.744 2.966 -10.679 1.00 97.94 122 ILE A CA 1
ATOM 1037 C C . ILE A 1 122 ? -1.078 1.587 -10.766 1.00 97.94 122 ILE A C 1
ATOM 1039 O O . ILE A 1 122 ? 0.038 1.468 -11.270 1.00 97.94 122 ILE A O 1
ATOM 1043 N N . ARG A 1 123 ? -1.787 0.535 -10.341 1.00 97.44 123 ARG A N 1
ATOM 1044 C CA . ARG A 1 123 ? -1.304 -0.851 -10.356 1.00 97.44 123 ARG A CA 1
ATOM 1045 C C . ARG A 1 123 ? -0.988 -1.331 -11.767 1.00 97.44 123 ARG A C 1
ATOM 1047 O O . ARG A 1 123 ? 0.083 -1.882 -11.997 1.00 97.44 123 ARG A O 1
ATOM 1054 N N . GLN A 1 124 ? -1.901 -1.103 -12.709 1.00 97.56 124 GLN A N 1
ATOM 1055 C CA . GLN A 1 124 ? -1.709 -1.478 -14.107 1.00 97.56 124 GLN A CA 1
ATOM 1056 C C . GLN A 1 124 ? -0.460 -0.802 -14.681 1.00 97.56 124 GLN A C 1
ATOM 1058 O O . GLN A 1 124 ? 0.378 -1.463 -15.295 1.00 97.56 124 GLN A O 1
ATOM 1063 N N . ARG A 1 125 ? -0.286 0.498 -14.414 1.00 97.88 125 ARG A N 1
ATOM 1064 C CA . ARG A 1 125 ? 0.870 1.236 -14.915 1.00 97.88 125 ARG A CA 1
ATOM 1065 C C . ARG A 1 125 ? 2.182 0.773 -14.287 1.00 97.88 125 ARG A C 1
ATOM 1067 O O . ARG A 1 125 ? 3.180 0.650 -14.993 1.00 97.88 125 ARG A O 1
ATOM 1074 N N . TYR A 1 126 ? 2.176 0.467 -12.992 1.00 97.62 126 TYR A N 1
ATOM 1075 C CA . TYR A 1 126 ? 3.322 -0.141 -12.321 1.00 97.62 126 TYR A CA 1
ATOM 1076 C C . TYR A 1 126 ? 3.715 -1.466 -12.991 1.00 97.62 126 TYR A C 1
ATOM 1078 O O . TYR A 1 126 ? 4.870 -1.640 -13.371 1.00 97.62 126 TYR A O 1
ATOM 1086 N N . ILE A 1 127 ? 2.756 -2.371 -13.219 1.00 97.31 127 ILE A N 1
ATOM 1087 C CA . ILE A 1 127 ? 3.015 -3.670 -13.862 1.00 97.31 127 ILE A CA 1
ATOM 1088 C C . ILE A 1 127 ? 3.634 -3.482 -15.255 1.00 97.31 127 ILE A C 1
ATOM 1090 O O . ILE A 1 127 ? 4.627 -4.132 -15.571 1.00 97.31 127 ILE A O 1
ATOM 1094 N N . GLU A 1 128 ? 3.109 -2.566 -16.071 1.00 97.50 128 GLU A N 1
ATOM 1095 C CA . GLU A 1 128 ? 3.666 -2.254 -17.397 1.00 97.50 128 GLU A CA 1
ATOM 1096 C C . GLU A 1 128 ? 5.109 -1.743 -17.327 1.00 97.50 128 GLU A C 1
ATOM 1098 O O . GLU A 1 128 ? 5.979 -2.211 -18.067 1.00 97.50 128 GLU A O 1
ATOM 1103 N N . ILE A 1 129 ? 5.377 -0.798 -16.421 1.00 97.69 129 ILE A N 1
ATOM 1104 C CA . ILE A 1 129 ? 6.716 -0.240 -16.220 1.00 97.69 129 ILE A CA 1
ATOM 1105 C C . ILE A 1 129 ? 7.693 -1.350 -15.827 1.00 97.69 129 ILE A C 1
ATOM 1107 O O . ILE A 1 129 ? 8.749 -1.489 -16.447 1.00 97.69 129 ILE A O 1
ATOM 1111 N N . TYR A 1 130 ? 7.347 -2.172 -14.837 1.00 96.94 130 TYR A N 1
ATOM 1112 C CA . TYR A 1 130 ? 8.246 -3.205 -14.324 1.00 96.94 130 TYR A CA 1
ATOM 1113 C C . TYR A 1 130 ? 8.375 -4.412 -15.269 1.00 96.94 130 TYR A C 1
ATOM 1115 O O . TYR A 1 130 ? 9.436 -5.043 -15.305 1.00 96.94 130 TYR A O 1
ATOM 1123 N N . ALA A 1 131 ? 7.378 -4.676 -16.120 1.00 96.75 131 ALA A N 1
ATOM 1124 C CA . ALA A 1 131 ? 7.505 -5.596 -17.253 1.00 96.75 131 ALA A CA 1
ATOM 1125 C C . ALA A 1 131 ? 8.550 -5.095 -18.262 1.00 96.75 131 ALA A C 1
ATOM 1127 O O . ALA A 1 131 ? 9.407 -5.854 -18.718 1.00 96.75 131 ALA A O 1
ATOM 1128 N N . HIS A 1 132 ? 8.530 -3.797 -18.584 1.00 96.12 132 HIS A N 1
ATOM 1129 C CA . HIS A 1 132 ? 9.513 -3.193 -19.486 1.00 96.12 132 HIS A CA 1
ATOM 1130 C C . HIS A 1 132 ? 10.919 -3.174 -18.866 1.00 96.12 132 HIS A C 1
ATOM 1132 O O . HIS A 1 132 ? 11.905 -3.490 -19.540 1.00 96.12 132 HIS A O 1
ATOM 1138 N N . LEU A 1 133 ? 11.023 -2.856 -17.570 1.00 96.19 133 LEU A N 1
ATOM 1139 C CA . LEU A 1 133 ? 12.294 -2.814 -16.840 1.00 96.19 133 LEU A CA 1
ATOM 1140 C C . LEU A 1 133 ? 13.023 -4.163 -16.807 1.00 96.19 133 LEU A C 1
ATOM 1142 O O . LEU A 1 133 ? 14.251 -4.166 -16.696 1.00 96.19 133 LEU A O 1
ATOM 1146 N N . LYS A 1 134 ? 12.299 -5.282 -16.939 1.00 94.50 134 LYS A N 1
ATOM 1147 C CA . LYS A 1 134 ? 12.860 -6.640 -16.980 1.00 94.50 134 LYS A CA 1
ATOM 1148 C C . LYS A 1 134 ? 13.859 -6.845 -18.122 1.00 94.50 134 LYS A C 1
ATOM 1150 O O . LYS A 1 134 ? 14.838 -7.562 -17.951 1.00 94.50 134 LYS A O 1
ATOM 1155 N N . ASN A 1 135 ? 13.635 -6.199 -19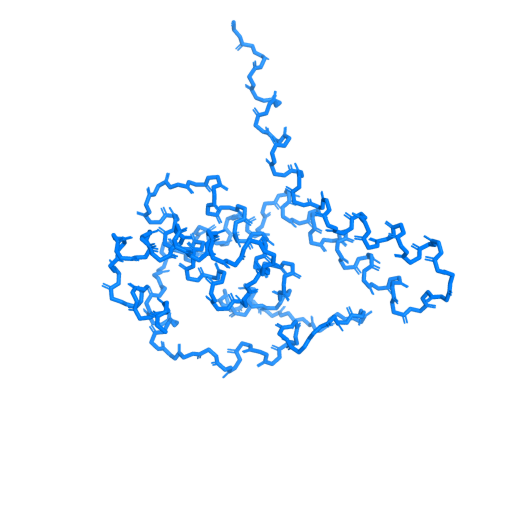.270 1.00 93.44 135 ASN A N 1
ATOM 1156 C CA . ASN A 1 135 ? 14.415 -6.431 -20.493 1.00 93.44 135 ASN A CA 1
ATOM 1157 C C . ASN A 1 135 ? 15.135 -5.180 -21.027 1.00 93.44 135 ASN A C 1
ATOM 1159 O O . ASN A 1 135 ? 15.859 -5.261 -22.023 1.00 93.44 135 ASN A O 1
ATOM 1163 N N . VAL A 1 136 ? 14.942 -4.013 -20.404 1.00 94.00 136 VAL A N 1
ATOM 1164 C CA . VAL A 1 136 ? 15.531 -2.758 -20.884 1.00 94.00 136 VAL A CA 1
ATOM 1165 C C . VAL A 1 136 ? 17.050 -2.735 -20.677 1.00 94.00 136 VAL A C 1
ATOM 1167 O O . VAL A 1 136 ? 17.549 -2.900 -19.566 1.00 94.00 136 VAL A O 1
ATOM 1170 N N . LYS A 1 137 ? 17.793 -2.490 -21.761 1.00 93.12 137 LYS A N 1
ATOM 1171 C CA . LYS A 1 137 ? 19.253 -2.269 -21.732 1.00 93.12 137 LYS A CA 1
ATOM 1172 C C . LYS A 1 137 ? 19.631 -0.794 -21.866 1.00 93.12 137 LYS A C 1
ATOM 1174 O O . LYS A 1 137 ? 20.721 -0.398 -21.469 1.00 93.12 137 LYS A O 1
ATOM 1179 N N . ASP A 1 138 ? 18.733 0.009 -22.433 1.00 96.50 138 ASP A N 1
ATOM 1180 C CA . ASP A 1 138 ? 18.928 1.444 -22.607 1.00 96.50 138 ASP A CA 1
ATOM 1181 C C . ASP A 1 138 ? 18.802 2.168 -21.257 1.00 96.50 138 ASP A C 1
ATOM 1183 O O . ASP A 1 138 ? 17.729 2.216 -20.649 1.00 96.50 138 ASP A O 1
ATOM 1187 N N . MET A 1 139 ? 19.922 2.702 -20.764 1.00 94.50 139 MET A N 1
ATOM 1188 C CA . MET A 1 139 ? 19.991 3.358 -19.455 1.00 94.50 139 MET A CA 1
ATOM 1189 C C . MET A 1 139 ? 19.132 4.631 -19.359 1.00 94.50 139 MET A C 1
ATOM 1191 O O . MET A 1 139 ? 18.460 4.797 -18.336 1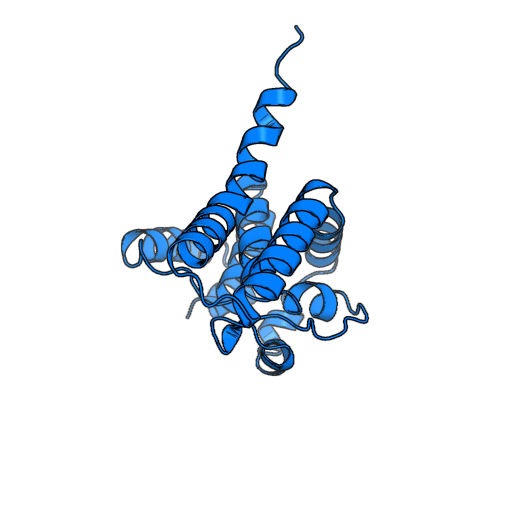.00 94.50 139 MET A O 1
ATOM 1195 N N . PRO A 1 140 ? 19.089 5.519 -20.375 1.00 96.88 140 PRO A N 1
ATOM 1196 C CA . PRO A 1 140 ? 18.163 6.651 -20.380 1.00 96.88 140 PRO A CA 1
ATOM 1197 C C . PRO A 1 140 ? 16.692 6.237 -20.241 1.00 96.88 140 PRO A C 1
ATOM 1199 O O . PRO A 1 140 ? 15.974 6.795 -19.408 1.00 96.88 140 PRO A O 1
ATOM 1202 N N . LEU A 1 141 ? 16.245 5.230 -20.996 1.00 95.81 141 LEU A N 1
ATOM 1203 C CA . LEU A 1 141 ? 14.886 4.702 -20.922 1.00 95.81 141 LEU A CA 1
ATOM 1204 C C . LEU A 1 141 ? 14.614 4.052 -19.566 1.00 95.81 141 LEU A C 1
ATOM 1206 O O . LEU A 1 141 ? 13.565 4.304 -18.975 1.00 95.81 141 LEU A O 1
ATOM 1210 N N . ARG A 1 142 ? 15.568 3.278 -19.032 1.00 96.44 142 ARG A N 1
ATOM 1211 C CA . ARG A 1 142 ? 15.466 2.703 -17.684 1.00 96.44 142 ARG A CA 1
ATOM 1212 C C . ARG A 1 142 ? 15.247 3.793 -16.635 1.00 96.44 142 ARG A C 1
ATOM 1214 O O . ARG A 1 142 ? 14.329 3.683 -15.828 1.00 96.44 142 ARG A O 1
ATOM 1221 N N . LYS A 1 143 ? 16.053 4.861 -16.669 1.00 96.31 143 LYS A N 1
ATOM 1222 C CA . LYS A 1 143 ? 15.924 5.998 -15.744 1.00 96.31 143 LYS A CA 1
ATOM 1223 C C . LYS A 1 143 ? 14.566 6.684 -15.886 1.00 96.31 143 LYS A C 1
ATOM 1225 O O . LYS A 1 143 ? 13.944 6.995 -14.878 1.00 96.31 143 LYS A O 1
ATOM 1230 N N . LYS A 1 144 ? 14.088 6.885 -17.117 1.00 97.06 144 LYS A N 1
ATOM 1231 C CA . LYS A 1 144 ? 12.763 7.466 -17.374 1.00 97.06 144 LYS A CA 1
ATOM 1232 C C . LYS A 1 144 ? 11.641 6.623 -16.756 1.00 97.06 144 LYS A C 1
ATOM 1234 O O . LYS A 1 144 ? 10.785 7.179 -16.082 1.00 97.06 144 LYS A O 1
ATOM 1239 N N . LEU A 1 145 ? 11.673 5.306 -16.962 1.00 97.19 145 LEU A N 1
ATOM 1240 C CA . LEU A 1 145 ? 10.689 4.363 -16.421 1.00 97.19 145 LEU A CA 1
ATOM 1241 C C . LEU A 1 145 ? 10.693 4.334 -14.884 1.00 97.19 145 LEU A C 1
ATOM 1243 O O . LEU A 1 145 ? 9.633 4.357 -14.268 1.00 97.19 145 LEU A O 1
ATOM 1247 N N . LEU A 1 146 ? 11.877 4.332 -14.262 1.00 95.31 146 LEU A N 1
ATOM 1248 C CA . LEU A 1 146 ? 11.999 4.388 -12.801 1.00 95.31 146 LEU A CA 1
ATOM 1249 C C . LEU A 1 146 ? 11.469 5.708 -12.236 1.00 95.31 146 LEU A C 1
ATOM 1251 O O . LEU A 1 146 ? 10.676 5.687 -11.299 1.00 95.31 146 LEU A O 1
ATOM 1255 N N . ASN A 1 147 ? 11.842 6.841 -12.837 1.00 95.81 147 ASN A N 1
ATOM 1256 C CA . ASN A 1 147 ? 11.336 8.148 -12.420 1.00 95.81 147 ASN A CA 1
ATOM 1257 C C . ASN A 1 147 ? 9.807 8.212 -12.496 1.00 95.81 147 ASN A C 1
ATOM 1259 O O . ASN A 1 147 ? 9.179 8.712 -11.573 1.00 95.81 147 ASN A O 1
ATOM 1263 N N . GLU A 1 148 ? 9.212 7.675 -13.563 1.00 96.44 148 GLU A N 1
ATOM 1264 C CA . GLU A 1 148 ? 7.757 7.581 -13.685 1.00 96.44 148 GLU A CA 1
ATOM 1265 C C . GLU A 1 148 ? 7.152 6.741 -12.550 1.00 96.44 148 GLU A C 1
ATOM 1267 O O . GLU A 1 148 ? 6.165 7.156 -11.943 1.00 96.44 148 GLU A O 1
ATOM 1272 N N . SER A 1 149 ? 7.773 5.602 -12.214 1.00 95.25 149 SER A N 1
ATOM 1273 C CA . SER A 1 149 ? 7.292 4.732 -11.135 1.00 95.25 149 SER A CA 1
ATOM 1274 C C . SER A 1 149 ? 7.257 5.419 -9.767 1.00 95.25 149 SER A C 1
ATOM 1276 O O . SER A 1 149 ? 6.326 5.181 -9.000 1.00 95.25 149 SER A O 1
ATOM 1278 N N . TYR A 1 150 ? 8.211 6.314 -9.489 1.00 92.06 150 TYR A N 1
ATOM 1279 C CA . TYR A 1 150 ? 8.280 7.062 -8.229 1.00 92.06 150 TYR A CA 1
ATOM 1280 C C . TYR A 1 150 ? 7.180 8.117 -8.085 1.00 92.06 150 TYR A C 1
ATOM 1282 O O . TYR A 1 150 ? 6.871 8.512 -6.971 1.00 92.06 150 TYR A O 1
ATOM 1290 N N . THR A 1 151 ? 6.564 8.531 -9.194 1.00 95.06 151 THR A N 1
ATOM 1291 C CA . THR A 1 151 ? 5.505 9.557 -9.228 1.00 95.06 151 THR A CA 1
ATOM 1292 C C . THR A 1 151 ? 4.103 8.970 -9.409 1.00 95.06 151 THR A C 1
ATOM 1294 O O . THR A 1 151 ? 3.130 9.695 -9.600 1.00 95.06 151 THR A O 1
ATOM 1297 N N . LEU A 1 152 ? 3.956 7.637 -9.406 1.00 95.62 152 LEU A N 1
ATOM 1298 C CA . LEU A 1 152 ? 2.655 7.008 -9.665 1.00 95.62 152 LEU A CA 1
ATOM 1299 C C . LEU A 1 152 ? 1.605 7.375 -8.612 1.00 95.62 152 LEU A C 1
ATOM 1301 O O . LEU A 1 152 ? 0.426 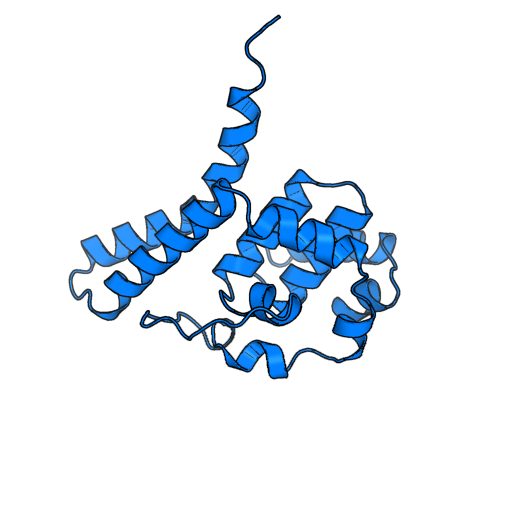7.479 -8.958 1.00 95.62 152 LEU A O 1
ATOM 1305 N N . LEU A 1 153 ? 2.025 7.560 -7.358 1.00 94.94 153 LEU A N 1
ATOM 1306 C CA . LEU A 1 153 ? 1.129 7.858 -6.242 1.00 94.94 153 LEU A CA 1
ATOM 1307 C C . LEU A 1 153 ? 0.679 9.323 -6.195 1.00 94.94 153 LEU A C 1
ATOM 1309 O O . LEU A 1 153 ? -0.374 9.584 -5.621 1.00 94.94 153 LEU A O 1
ATOM 1313 N N . ASP A 1 154 ? 1.357 10.241 -6.891 1.00 92.44 154 ASP A N 1
ATOM 1314 C CA . ASP A 1 154 ? 0.950 11.652 -7.036 1.00 92.44 154 ASP A CA 1
ATOM 1315 C C . ASP A 1 154 ? -0.471 11.771 -7.628 1.00 92.44 154 ASP A C 1
ATOM 1317 O O . ASP A 1 154 ? -1.204 12.731 -7.393 1.00 92.44 154 ASP A O 1
ATOM 1321 N N . GLN A 1 155 ? -0.921 10.747 -8.364 1.00 86.06 155 GLN A N 1
ATOM 1322 C CA . GLN A 1 155 ? -2.292 10.646 -8.876 1.00 86.06 155 GLN A CA 1
ATOM 1323 C C . GLN A 1 155 ? -3.360 10.631 -7.774 1.00 86.06 155 GLN A C 1
ATOM 1325 O O . GLN A 1 155 ? -4.518 10.942 -8.059 1.00 86.06 155 GLN A O 1
ATOM 1330 N N . LEU A 1 156 ? -3.004 10.253 -6.544 1.00 87.50 156 LEU A N 1
ATOM 1331 C CA . LEU A 1 156 ? -3.912 10.285 -5.401 1.00 87.50 156 LEU A CA 1
ATOM 1332 C C . LEU A 1 156 ? -4.189 11.728 -4.963 1.00 87.50 156 LEU A C 1
ATOM 1334 O O . LEU A 1 156 ? -5.352 12.046 -4.711 1.00 87.50 156 LEU A O 1
ATOM 1338 N N . GLU A 1 157 ? -3.179 12.602 -5.003 1.00 72.81 157 GLU A N 1
ATOM 1339 C CA . GLU A 1 157 ? -3.277 14.027 -4.644 1.00 72.81 157 GLU A CA 1
ATOM 1340 C C . GLU A 1 157 ? -4.108 14.833 -5.661 1.00 72.81 157 GLU A C 1
ATOM 1342 O O . GLU A 1 157 ? -4.844 15.758 -5.315 1.00 72.81 157 GLU A O 1
ATOM 1347 N N . VAL A 1 158 ? -4.045 14.462 -6.946 1.00 57.66 158 VAL A N 1
ATOM 1348 C CA . VAL A 1 158 ? -4.740 15.181 -8.033 1.00 57.66 158 VAL A CA 1
ATOM 1349 C C . VAL A 1 158 ? -6.265 14.992 -7.985 1.00 57.66 158 VAL A C 1
ATOM 1351 O O . VAL A 1 158 ? -7.016 15.871 -8.418 1.00 57.66 158 VAL A O 1
ATOM 1354 N N . THR A 1 159 ? -6.754 13.875 -7.436 1.00 51.91 159 THR A N 1
ATOM 1355 C CA . THR A 1 159 ? -8.197 13.571 -7.406 1.00 51.91 159 THR A CA 1
ATOM 1356 C C . THR A 1 159 ? -9.012 14.552 -6.553 1.00 51.91 159 THR A C 1
ATOM 1358 O O . THR A 1 159 ? -10.164 14.826 -6.890 1.00 51.91 159 THR A O 1
ATOM 1361 N N . GLU A 1 160 ? -8.428 15.152 -5.514 1.00 46.25 160 GLU A N 1
ATOM 1362 C CA . GLU A 1 160 ? -9.141 16.049 -4.590 1.00 46.25 160 GLU A CA 1
ATOM 1363 C C . GLU A 1 160 ? -9.403 17.447 -5.165 1.00 46.25 160 GLU A C 1
ATOM 1365 O O . GLU A 1 160 ? -10.453 18.048 -4.917 1.00 46.25 160 GLU A O 1
ATOM 1370 N N . ASN A 1 161 ? -8.507 17.955 -6.014 1.00 41.81 161 ASN A N 1
ATOM 1371 C CA . ASN A 1 161 ? -8.655 19.291 -6.603 1.00 41.81 161 ASN A CA 1
ATOM 1372 C C . ASN A 1 161 ? -9.659 19.340 -7.765 1.00 41.81 161 ASN A C 1
ATOM 1374 O O . ASN A 1 161 ? -10.106 20.418 -8.154 1.00 41.81 161 ASN A O 1
ATOM 1378 N N . SER A 1 162 ? -10.074 18.184 -8.287 1.00 43.12 162 SER A N 1
ATOM 1379 C CA . SER A 1 162 ? -11.095 18.096 -9.340 1.00 43.12 162 SER A CA 1
ATOM 1380 C C . SER A 1 162 ? -12.544 18.145 -8.817 1.00 43.12 162 SER A C 1
ATOM 1382 O O . SER A 1 162 ? -13.472 18.297 -9.610 1.00 43.12 162 SER A O 1
ATOM 1384 N N . GLY A 1 163 ? -12.746 18.086 -7.491 1.00 40.94 163 GLY A N 1
ATOM 1385 C CA . GLY A 1 163 ? -14.063 18.144 -6.837 1.00 40.94 163 GLY A CA 1
ATOM 1386 C C . GLY A 1 163 ? -14.450 19.501 -6.228 1.00 40.94 163 GLY A C 1
ATOM 1387 O O . GLY A 1 163 ? -15.596 19.670 -5.819 1.00 40.94 163 GLY A O 1
ATOM 1388 N N . LYS A 1 164 ? -13.538 20.485 -6.175 1.00 39.56 164 LYS A N 1
ATOM 1389 C CA . LYS A 1 164 ? -13.766 21.812 -5.553 1.00 39.56 164 LYS A CA 1
ATOM 1390 C C . LYS A 1 164 ? -13.928 22.961 -6.558 1.00 39.56 164 LYS A C 1
ATOM 1392 O O . LYS A 1 164 ? -13.555 24.095 -6.279 1.00 39.56 164 LYS A O 1
ATOM 1397 N N . SER A 1 165 ? -14.526 22.702 -7.721 1.00 42.53 165 SER A N 1
ATOM 1398 C CA . SER A 1 165 ? -15.027 23.772 -8.594 1.00 42.53 165 SER A CA 1
ATOM 1399 C C . SER A 1 165 ? -16.498 23.544 -8.909 1.00 42.53 165 SER A C 1
ATOM 1401 O O . SER A 1 165 ? -16.847 22.913 -9.905 1.00 42.53 165 SER A O 1
ATOM 1403 N N . LYS A 1 166 ? -17.341 24.013 -7.985 1.00 42.47 166 LYS A N 1
ATOM 1404 C CA . LYS A 1 166 ? -18.699 24.542 -8.188 1.00 42.47 166 LYS A CA 1
ATOM 1405 C C . LYS A 1 166 ? -19.309 24.822 -6.816 1.00 42.47 166 LYS A C 1
ATOM 1407 O O . LYS A 1 166 ? -19.818 23.911 -6.171 1.00 42.47 166 LYS A O 1
ATOM 1412 N N . ASN A 1 167 ? -19.171 26.069 -6.374 1.00 37.19 167 ASN A N 1
ATOM 1413 C CA . ASN A 1 167 ? -20.244 26.917 -5.844 1.00 37.19 167 ASN A CA 1
ATOM 1414 C C . ASN A 1 167 ? -19.683 28.309 -5.564 1.00 37.19 167 ASN A C 1
ATOM 1416 O O . ASN A 1 167 ? -18.654 28.390 -4.861 1.00 37.19 167 ASN A O 1
#

Sequence (167 aa):
MFALFFVLNDLKKSEQYFQWYAKEFDNDVGEPVQKLCWAISLYRMDRLDEARYRLADLMLTNLYMIPRLLGENIKTYDIWHSSSDADYDFYDYIYDEILAAITADDKKWIKTEYDSAVFQRIRQRYIEIYAHLKNVKDMPLRKKLLNESYTLLDQLEVTENSGKSKN

Foldseek 3Di:
DQLVCLLVLVLVVNVVVVVVCCVVCVPDLDFLLNLLSNLLSCVVVVVPLVSLLSLLSSCLQAVQQLCVLLVHDDDDAQFDHPDPSNDNCVNVPDDVSSSVSQDPVNNVSSVVSCPDPLSVVLNVLSSVLRRCLVPDPDPVSNVVSVVVNVCSSVSSVVVVVVPPPDD

Radius of gyration: 16.6 Å; chains: 1; bounding box: 40×43×43 Å

pLDDT: mean 91.13, std 13.01, range [37.19, 98.75]

Organism: NCBI:txid1286635